Protein AF-A0A3M7NE79-F1 (afdb_monomer)

Structure (mmCIF, N/CA/C/O backbone):
data_AF-A0A3M7NE79-F1
#
_entry.id   AF-A0A3M7NE79-F1
#
loop_
_atom_site.group_PDB
_atom_site.id
_atom_site.type_symbol
_atom_site.label_atom_id
_atom_site.label_alt_id
_atom_site.label_comp_id
_atom_site.label_asym_id
_atom_site.label_entity_id
_atom_site.label_seq_id
_atom_site.pdbx_PDB_ins_code
_atom_site.Cartn_x
_atom_site.Cartn_y
_atom_site.Cartn_z
_atom_site.occupancy
_atom_site.B_iso_or_equiv
_atom_site.auth_seq_id
_atom_site.auth_comp_id
_atom_site.auth_asym_id
_atom_site.auth_atom_id
_atom_site.pdbx_PDB_model_num
ATOM 1 N N . MET A 1 1 ? 37.908 -34.644 -104.281 1.00 38.97 1 MET A N 1
ATOM 2 C CA . MET A 1 1 ? 38.787 -35.709 -103.746 1.00 38.97 1 MET A CA 1
ATOM 3 C C . MET A 1 1 ? 39.114 -35.382 -102.290 1.00 38.97 1 MET A C 1
ATOM 5 O O . MET A 1 1 ? 39.423 -34.230 -102.030 1.00 38.97 1 MET A O 1
ATOM 9 N N . ARG A 1 2 ? 39.054 -36.398 -101.408 1.00 39.62 2 ARG A N 1
ATOM 10 C CA . ARG A 1 2 ? 39.484 -36.467 -99.985 1.00 39.62 2 ARG A CA 1
ATOM 11 C C . ARG A 1 2 ? 38.675 -35.735 -98.885 1.00 39.62 2 ARG A C 1
ATOM 13 O O . ARG A 1 2 ? 38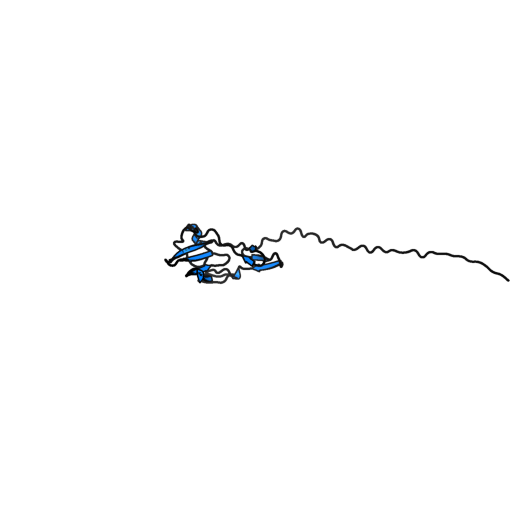.819 -34.541 -98.677 1.00 39.62 2 ARG A O 1
ATOM 20 N N . ALA A 1 3 ? 37.933 -36.534 -98.110 1.00 41.81 3 ALA A N 1
ATOM 21 C CA . ALA A 1 3 ? 37.825 -36.461 -96.635 1.00 41.81 3 ALA A CA 1
ATOM 22 C C . ALA A 1 3 ? 38.749 -37.565 -96.029 1.00 41.81 3 ALA A C 1
ATOM 24 O O . ALA A 1 3 ? 39.348 -38.270 -96.857 1.00 41.81 3 ALA A O 1
ATOM 25 N N . PRO A 1 4 ? 38.854 -37.862 -94.701 1.00 58.69 4 PRO A N 1
ATOM 26 C CA . PRO A 1 4 ? 38.368 -37.268 -93.420 1.00 58.69 4 PRO A CA 1
ATOM 27 C C . PRO A 1 4 ? 39.557 -37.231 -92.381 1.00 58.69 4 PRO A C 1
ATOM 29 O O . PRO A 1 4 ? 40.669 -37.006 -92.860 1.00 58.69 4 PRO A O 1
ATOM 32 N N . PRO A 1 5 ? 39.497 -37.563 -91.054 1.00 51.28 5 PRO A N 1
ATOM 33 C CA . PRO A 1 5 ? 38.470 -37.541 -89.982 1.00 51.28 5 PRO A CA 1
ATOM 34 C C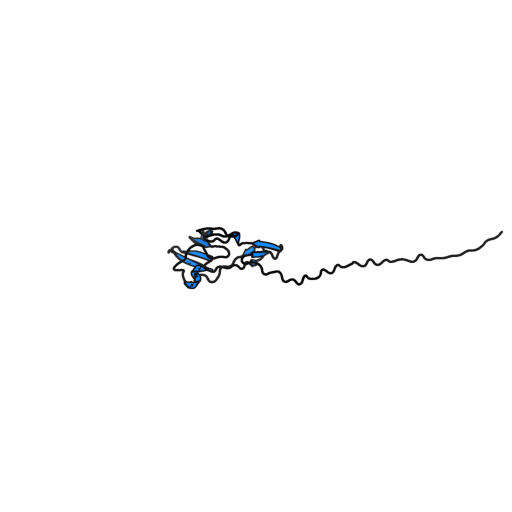 . PRO A 1 5 ? 38.948 -36.816 -88.680 1.00 51.28 5 PRO A C 1
ATOM 36 O O . PRO A 1 5 ? 40.099 -36.408 -88.575 1.00 51.28 5 PRO A O 1
ATOM 39 N N . GLY A 1 6 ? 38.104 -36.705 -87.641 1.00 47.09 6 GLY A N 1
ATOM 40 C CA . GLY A 1 6 ? 38.574 -36.291 -86.305 1.00 47.09 6 GLY A CA 1
ATOM 41 C C . GLY A 1 6 ? 37.476 -36.023 -85.276 1.00 47.09 6 GLY A C 1
ATOM 42 O O . GLY A 1 6 ? 37.101 -34.883 -85.041 1.00 47.09 6 GLY A O 1
ATOM 43 N N . VAL A 1 7 ? 36.963 -37.095 -84.678 1.00 56.88 7 VAL A N 1
ATOM 44 C CA . VAL A 1 7 ? 36.032 -37.121 -83.540 1.00 56.88 7 VAL A CA 1
ATOM 45 C C . VAL A 1 7 ? 36.733 -36.618 -82.275 1.00 56.88 7 VAL A C 1
ATOM 47 O O . VAL A 1 7 ? 37.836 -37.079 -82.013 1.00 56.88 7 VAL A O 1
ATOM 50 N N . LEU A 1 8 ? 36.081 -35.797 -81.441 1.00 55.06 8 LEU A N 1
ATOM 51 C CA . LEU A 1 8 ? 36.264 -35.859 -79.982 1.00 55.06 8 LEU A CA 1
ATOM 52 C C . LEU A 1 8 ? 35.066 -35.252 -79.237 1.00 55.06 8 LEU A C 1
ATOM 54 O O . LEU A 1 8 ? 34.865 -34.044 -79.163 1.00 55.06 8 LEU A O 1
ATOM 58 N N . SER A 1 9 ? 34.269 -36.171 -78.702 1.00 53.03 9 SER A N 1
ATOM 59 C CA . SER A 1 9 ? 33.271 -35.985 -77.656 1.00 53.03 9 SER A CA 1
ATOM 60 C C . SER A 1 9 ? 33.955 -35.611 -76.338 1.00 53.03 9 SER A C 1
ATOM 62 O O . SER A 1 9 ? 34.886 -36.300 -75.926 1.00 53.03 9 SER A O 1
ATOM 64 N N . ALA A 1 10 ? 33.448 -34.597 -75.636 1.00 57.00 10 ALA A N 1
ATOM 65 C CA . ALA A 1 10 ? 33.718 -34.394 -74.215 1.00 57.00 10 ALA A CA 1
ATOM 66 C C . ALA A 1 10 ? 32.428 -33.925 -73.512 1.00 57.00 10 ALA A C 1
ATOM 68 O O . ALA A 1 10 ? 31.880 -32.887 -73.888 1.00 57.00 10 ALA A O 1
ATOM 69 N N . PRO A 1 11 ? 31.914 -34.671 -72.517 1.00 49.94 11 PRO A N 1
ATOM 70 C CA . PRO A 1 11 ? 30.776 -34.240 -71.722 1.00 49.94 11 PRO A CA 1
ATOM 71 C C . PRO A 1 11 ? 31.257 -33.215 -70.689 1.00 49.94 11 PRO A C 1
ATOM 73 O O . PRO A 1 11 ? 32.145 -33.498 -69.885 1.00 49.94 11 PRO A O 1
ATOM 76 N N . ILE A 1 12 ? 30.682 -32.013 -70.708 1.00 58.91 12 ILE A N 1
ATOM 77 C CA . ILE A 1 12 ? 30.920 -31.018 -69.659 1.00 58.91 12 ILE A CA 1
ATOM 78 C C . ILE A 1 12 ? 30.177 -31.493 -68.407 1.00 58.91 12 ILE A C 1
ATOM 80 O O . ILE A 1 12 ? 28.950 -31.543 -68.355 1.00 58.91 12 ILE A O 1
ATOM 84 N N . LEU A 1 13 ? 30.981 -31.913 -67.437 1.00 53.19 13 LEU A N 1
ATOM 85 C CA . LEU A 1 13 ? 30.618 -32.417 -66.123 1.00 53.19 13 LEU A CA 1
ATOM 86 C C . LEU A 1 13 ? 29.777 -31.374 -65.357 1.00 53.19 13 LEU A C 1
ATOM 88 O O . LEU A 1 13 ? 30.232 -30.253 -65.128 1.00 53.19 13 LEU A O 1
ATOM 92 N N . LEU A 1 14 ? 28.559 -31.749 -64.951 1.00 55.50 14 LEU A N 1
ATOM 93 C CA . LEU A 1 14 ? 27.724 -30.992 -64.012 1.00 55.50 14 LEU A CA 1
ATOM 94 C C . LEU A 1 14 ? 28.461 -30.840 -62.665 1.00 55.50 14 LEU A C 1
ATOM 96 O O . LEU A 1 14 ? 28.601 -31.818 -61.932 1.00 55.50 14 LEU A O 1
ATOM 100 N N . LEU A 1 15 ? 28.881 -29.623 -62.302 1.00 54.56 15 LEU A N 1
ATOM 101 C CA . LEU A 1 15 ? 29.221 -29.291 -60.914 1.00 54.56 15 LEU A CA 1
ATOM 102 C C . LEU A 1 15 ? 27.953 -28.842 -60.178 1.00 54.56 15 LEU A C 1
ATOM 104 O O . LEU A 1 15 ? 27.526 -27.695 -60.286 1.00 54.56 15 LEU A O 1
ATOM 108 N N . LEU A 1 16 ? 27.359 -29.764 -59.422 1.00 56.34 16 LEU A N 1
ATOM 10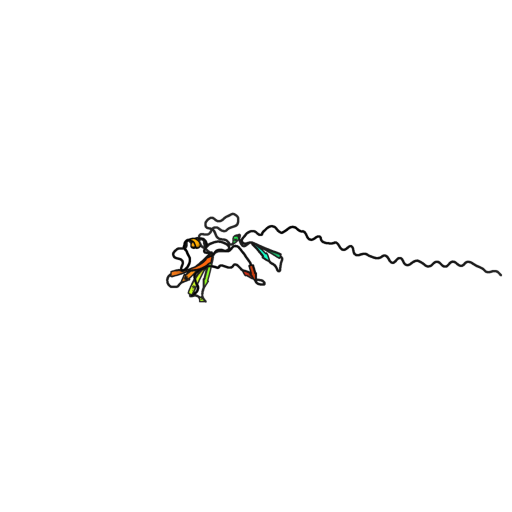9 C CA . LEU A 1 16 ? 26.299 -29.482 -58.458 1.00 56.34 16 LEU A CA 1
ATOM 110 C C . LEU A 1 16 ? 26.954 -29.081 -57.122 1.00 56.34 16 LEU A C 1
ATOM 112 O O . LEU A 1 16 ? 27.233 -29.922 -56.270 1.00 56.34 16 LEU A O 1
ATOM 116 N N . SER A 1 17 ? 27.269 -27.797 -56.955 1.00 55.38 17 SER A N 1
ATOM 117 C CA . SER A 1 17 ? 27.779 -27.248 -55.694 1.00 55.38 17 SER A CA 1
ATOM 118 C C . SER A 1 17 ? 26.654 -27.221 -54.657 1.00 55.38 17 SER A C 1
ATOM 120 O O . SER A 1 17 ? 25.747 -26.393 -54.718 1.00 55.38 17 SER A O 1
ATOM 122 N N . ALA A 1 18 ? 26.707 -28.144 -53.699 1.00 55.06 18 ALA A N 1
ATOM 123 C CA . ALA A 1 18 ? 25.839 -28.148 -52.531 1.00 55.06 18 ALA A CA 1
ATOM 124 C C . ALA A 1 18 ? 26.105 -26.894 -51.678 1.00 55.06 18 ALA A C 1
ATOM 126 O O . ALA A 1 18 ? 27.155 -26.778 -51.046 1.00 55.06 18 ALA A O 1
ATOM 127 N N . LEU A 1 19 ? 25.156 -25.952 -51.645 1.00 57.59 19 LEU A N 1
ATOM 128 C CA . LEU A 1 19 ? 25.118 -24.929 -50.602 1.00 57.59 19 LEU A CA 1
ATOM 129 C C . LEU A 1 19 ? 24.638 -25.600 -49.311 1.00 57.59 19 LEU A C 1
ATOM 131 O O . LEU A 1 19 ? 23.443 -25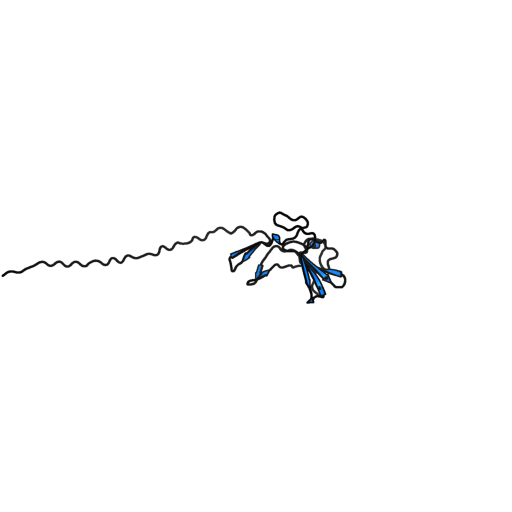.825 -49.132 1.00 57.59 19 LEU A O 1
ATOM 135 N N . LEU A 1 20 ? 25.568 -25.935 -48.415 1.00 58.81 20 LEU A N 1
ATOM 136 C CA . LEU A 1 20 ? 25.217 -26.241 -47.032 1.00 58.81 20 LEU A CA 1
ATOM 137 C C . LEU A 1 20 ? 24.850 -24.922 -46.328 1.00 58.81 20 LEU A C 1
ATOM 139 O O . LEU A 1 20 ? 25.687 -24.018 -46.290 1.00 58.81 20 LEU A O 1
ATOM 143 N N . PRO A 1 21 ? 23.643 -24.773 -45.755 1.00 56.31 21 PRO A N 1
ATOM 144 C CA . PRO A 1 21 ? 23.381 -23.678 -44.838 1.00 56.31 21 PRO A CA 1
ATOM 145 C C . PRO A 1 21 ? 24.200 -23.910 -43.565 1.00 56.31 21 PRO A C 1
ATOM 147 O O . PRO A 1 21 ? 23.973 -24.871 -42.829 1.00 56.31 21 PRO A O 1
ATOM 150 N N . SER A 1 22 ? 25.161 -23.024 -43.303 1.00 55.25 22 SER A N 1
ATOM 151 C CA . SER A 1 22 ? 25.824 -22.918 -42.004 1.00 55.25 22 SER A CA 1
ATOM 152 C C . SER A 1 22 ? 24.786 -22.505 -40.961 1.00 55.25 22 SER A C 1
ATOM 154 O O . SER A 1 22 ? 24.527 -21.321 -40.758 1.00 55.25 22 SER A O 1
ATOM 156 N N . GLY A 1 23 ? 24.150 -23.487 -40.325 1.00 55.00 23 GLY A N 1
ATOM 157 C CA . GLY A 1 23 ? 23.328 -23.258 -39.146 1.00 55.00 23 GLY A CA 1
ATOM 158 C C . GLY A 1 23 ? 24.223 -22.784 -38.008 1.00 55.00 23 GLY A C 1
ATOM 159 O O . GLY A 1 23 ? 24.989 -23.566 -37.450 1.00 55.00 23 GLY A O 1
ATOM 160 N N . THR A 1 24 ? 24.149 -21.501 -37.663 1.00 58.56 24 THR A N 1
ATOM 161 C CA . THR A 1 24 ? 24.711 -20.994 -36.412 1.00 58.56 24 THR A CA 1
ATOM 162 C C . THR A 1 24 ? 23.907 -21.597 -35.267 1.00 58.56 24 THR A C 1
ATOM 164 O O . THR A 1 24 ? 22.766 -21.204 -35.023 1.00 58.56 24 THR A O 1
ATOM 167 N N . VAL A 1 25 ? 24.482 -22.584 -34.585 1.00 56.56 25 VAL A N 1
ATOM 168 C CA . VAL A 1 25 ? 23.939 -23.111 -33.333 1.00 56.56 25 VAL A CA 1
ATOM 169 C C . VAL A 1 25 ? 24.123 -22.014 -32.286 1.00 56.56 25 VAL A C 1
ATOM 171 O O . VAL A 1 25 ? 25.243 -21.736 -31.865 1.00 56.56 25 VAL A O 1
ATOM 174 N N . ALA A 1 26 ? 23.041 -21.327 -31.919 1.00 60.47 26 ALA A N 1
ATOM 175 C CA . ALA A 1 26 ? 23.048 -20.461 -30.750 1.00 60.47 26 ALA A CA 1
ATOM 176 C C . ALA A 1 26 ? 23.197 -21.365 -29.519 1.00 60.47 26 ALA A C 1
ATOM 178 O O . ALA A 1 26 ? 22.293 -22.143 -29.209 1.00 60.47 26 ALA A O 1
ATOM 179 N N . SER A 1 27 ? 24.356 -21.318 -28.862 1.00 55.06 27 SER A N 1
ATOM 180 C CA . SER A 1 27 ? 24.541 -21.986 -27.575 1.00 55.06 27 SER A CA 1
ATOM 181 C C . SER A 1 27 ? 23.538 -21.413 -26.570 1.00 55.06 27 SER A C 1
ATOM 183 O O . SER A 1 27 ? 23.426 -20.189 -26.478 1.00 55.06 27 SER A O 1
ATOM 185 N N . PRO A 1 28 ? 22.810 -22.247 -25.809 1.00 56.56 28 PRO A N 1
ATOM 186 C CA . PRO A 1 28 ? 22.034 -21.752 -24.687 1.00 56.56 28 PRO A CA 1
ATOM 187 C C . PRO A 1 28 ? 23.015 -21.201 -23.651 1.00 56.56 28 PRO A C 1
ATOM 189 O O . PRO A 1 28 ? 23.769 -21.962 -23.037 1.00 56.56 28 PRO A O 1
ATOM 192 N N . ASP A 1 29 ? 23.023 -19.879 -23.473 1.00 53.41 29 ASP A N 1
ATOM 193 C CA . ASP A 1 29 ? 23.716 -19.238 -22.360 1.00 53.41 29 ASP A CA 1
ATOM 194 C C . ASP A 1 29 ? 23.157 -19.829 -21.062 1.00 53.41 29 ASP A C 1
ATOM 196 O O . ASP A 1 29 ? 22.059 -19.512 -20.605 1.00 53.41 29 ASP A O 1
ATOM 200 N N . THR A 1 30 ? 23.923 -20.750 -20.479 1.00 57.25 30 THR A N 1
ATOM 201 C CA . THR A 1 30 ? 23.624 -21.429 -19.213 1.00 57.25 30 THR A CA 1
ATOM 202 C C . THR A 1 30 ? 24.041 -20.522 -18.052 1.00 57.25 30 THR A C 1
ATOM 204 O O . THR A 1 30 ? 24.709 -20.933 -17.109 1.00 57.25 30 THR A O 1
ATOM 207 N N . SER A 1 31 ? 23.698 -19.239 -18.138 1.00 61.47 31 SER A N 1
ATOM 208 C CA . SER A 1 31 ? 23.824 -18.304 -17.029 1.00 61.47 31 SER A CA 1
ATOM 209 C C . SER A 1 31 ? 22.434 -18.102 -16.453 1.00 61.47 31 SER A C 1
ATOM 211 O O . SER A 1 31 ? 21.604 -17.424 -17.059 1.00 61.47 31 SER A O 1
ATOM 213 N N . THR A 1 32 ? 22.167 -18.700 -15.291 1.00 65.75 32 THR A N 1
ATOM 214 C CA . THR A 1 32 ? 20.984 -18.360 -14.498 1.00 65.75 32 THR A CA 1
ATOM 215 C C . THR A 1 32 ? 20.963 -16.840 -14.321 1.00 65.75 32 THR A C 1
ATOM 217 O O . THR A 1 32 ? 21.930 -16.296 -13.777 1.00 65.75 32 THR A O 1
ATOM 220 N N . PRO A 1 33 ? 19.919 -16.135 -14.794 1.00 69.12 33 PRO A N 1
ATOM 221 C CA . PRO A 1 33 ? 19.819 -14.698 -14.603 1.00 69.12 33 PRO A CA 1
ATOM 222 C C . PRO A 1 33 ? 19.918 -14.374 -13.114 1.00 69.12 33 PRO A C 1
ATOM 224 O O . PRO A 1 33 ? 19.350 -15.086 -12.282 1.00 69.12 33 PRO A O 1
ATOM 227 N N . ALA A 1 34 ? 20.656 -13.316 -12.774 1.00 77.50 34 ALA A N 1
ATOM 228 C CA . ALA A 1 34 ? 20.749 -12.871 -11.391 1.00 77.50 34 ALA A CA 1
ATOM 229 C C . ALA A 1 34 ? 19.335 -12.663 -10.809 1.00 77.50 34 ALA A C 1
ATOM 231 O O . ALA A 1 34 ? 18.452 -12.188 -11.534 1.00 77.50 34 ALA A O 1
ATOM 232 N N . PRO A 1 35 ? 19.106 -12.991 -9.523 1.00 83.56 35 PRO A N 1
ATOM 233 C CA . PRO A 1 35 ? 17.813 -12.768 -8.895 1.00 83.56 35 PRO A CA 1
ATOM 234 C C . PRO A 1 35 ? 17.382 -11.310 -9.047 1.00 83.56 35 PRO A C 1
ATOM 236 O O . PRO A 1 35 ? 18.181 -10.387 -8.859 1.00 83.56 35 PRO A O 1
ATOM 239 N N . LEU A 1 36 ? 16.111 -11.105 -9.389 1.00 88.50 36 LEU A N 1
ATOM 240 C CA . LEU A 1 36 ? 15.554 -9.764 -9.487 1.00 88.50 36 LEU A CA 1
ATOM 241 C C . LEU A 1 36 ? 15.569 -9.085 -8.121 1.00 88.50 36 LEU A C 1
ATOM 243 O O . LEU A 1 36 ? 15.415 -9.718 -7.075 1.00 88.50 36 LEU A O 1
ATOM 247 N N . LYS A 1 37 ? 15.744 -7.763 -8.138 1.00 93.12 37 LYS A N 1
ATOM 248 C CA . LYS A 1 37 ? 15.614 -6.966 -6.920 1.00 93.12 37 LYS A CA 1
ATOM 249 C C . LYS A 1 37 ? 14.149 -7.002 -6.456 1.00 93.12 37 LYS A C 1
ATOM 251 O O . LYS A 1 37 ? 13.260 -7.025 -7.313 1.00 93.12 37 LYS A O 1
ATOM 256 N N . PRO A 1 38 ? 13.875 -6.949 -5.140 1.00 94.88 38 PRO A N 1
ATOM 257 C CA . PRO A 1 38 ? 12.509 -6.838 -4.637 1.00 94.88 38 PRO A CA 1
ATOM 258 C C . PRO A 1 38 ? 11.769 -5.666 -5.291 1.00 94.88 38 PRO A C 1
ATOM 260 O O . PRO A 1 38 ? 12.384 -4.632 -5.570 1.00 94.88 38 PRO A O 1
ATOM 263 N N . CYS A 1 39 ? 10.462 -5.818 -5.520 1.00 95.81 39 CYS A N 1
ATOM 264 C CA . CYS A 1 39 ? 9.609 -4.808 -6.154 1.00 95.81 39 CYS A CA 1
ATOM 265 C C . CYS A 1 39 ? 9.987 -4.488 -7.619 1.00 95.81 39 CYS A C 1
ATOM 267 O O . CYS A 1 39 ? 9.751 -3.386 -8.122 1.00 95.81 39 CYS A O 1
ATOM 269 N N . THR A 1 40 ? 10.587 -5.455 -8.323 1.00 96.56 40 THR A N 1
ATOM 270 C CA . THR A 1 40 ? 10.897 -5.359 -9.757 1.00 96.56 40 THR A CA 1
ATOM 271 C C . THR A 1 40 ? 10.474 -6.627 -10.495 1.00 96.56 40 THR A C 1
ATOM 273 O O . THR A 1 40 ? 10.433 -7.704 -9.903 1.00 96.56 40 THR A O 1
ATOM 276 N N . ILE A 1 41 ? 10.129 -6.512 -11.780 1.00 96.69 41 ILE A N 1
ATOM 277 C CA . ILE A 1 41 ? 9.693 -7.649 -12.604 1.00 96.69 41 ILE A CA 1
ATOM 278 C C . ILE A 1 41 ? 9.949 -7.402 -14.095 1.00 96.69 41 ILE A C 1
ATOM 280 O O . ILE A 1 41 ? 9.940 -6.262 -14.554 1.00 96.69 41 ILE A O 1
ATOM 284 N N . HIS A 1 42 ? 10.131 -8.472 -14.870 1.00 95.44 42 HIS A N 1
ATOM 285 C CA . HIS A 1 42 ? 10.069 -8.414 -16.331 1.00 95.44 42 HIS A CA 1
ATOM 286 C C . HIS A 1 42 ? 8.686 -8.829 -16.833 1.00 95.44 42 HIS A C 1
ATOM 288 O O . HIS A 1 42 ? 8.139 -9.842 -16.400 1.00 95.44 42 HIS A O 1
ATOM 294 N N . SER A 1 43 ? 8.130 -8.076 -17.782 1.00 94.19 43 SER A N 1
ATOM 295 C CA . SER A 1 43 ? 6.900 -8.471 -18.470 1.00 94.19 43 SER A CA 1
ATOM 296 C C . SER A 1 43 ? 7.118 -9.773 -19.250 1.00 94.19 43 SER A C 1
ATOM 298 O O . SER A 1 43 ? 7.968 -9.794 -20.141 1.00 94.19 43 SER A O 1
ATOM 300 N N . PRO A 1 44 ? 6.317 -10.830 -19.016 1.00 92.06 44 PRO A N 1
ATOM 301 C CA . PRO A 1 44 ? 6.431 -12.073 -19.778 1.00 92.06 44 PRO A CA 1
ATOM 302 C C . PRO A 1 44 ? 6.122 -11.902 -21.271 1.00 92.06 44 PRO A C 1
ATOM 304 O O . PRO A 1 44 ? 6.623 -12.657 -22.094 1.00 92.06 44 PRO A O 1
ATOM 307 N N . SER A 1 45 ? 5.290 -10.916 -21.631 1.00 91.75 45 SER A N 1
ATOM 308 C CA . SER A 1 45 ? 4.858 -10.696 -23.016 1.00 91.75 45 SER A CA 1
ATOM 309 C C . SER A 1 45 ? 5.788 -9.795 -23.825 1.00 91.75 45 SER A C 1
ATOM 311 O O . SER A 1 45 ? 5.854 -9.945 -25.040 1.00 91.75 45 SER A O 1
ATOM 313 N N . THR A 1 46 ? 6.461 -8.831 -23.187 1.00 93.62 46 THR A N 1
ATOM 314 C CA . THR A 1 46 ? 7.294 -7.836 -23.894 1.00 93.62 46 THR A CA 1
ATOM 315 C C . THR A 1 46 ? 8.765 -7.869 -23.492 1.00 93.62 46 THR A C 1
ATOM 317 O O . THR A 1 46 ? 9.573 -7.186 -24.112 1.00 93.62 46 THR A O 1
ATOM 320 N N . GLY A 1 47 ? 9.127 -8.593 -22.428 1.00 92.69 47 GLY A N 1
ATOM 321 C CA . GLY A 1 47 ? 10.468 -8.580 -21.837 1.00 92.69 47 GLY A CA 1
ATOM 322 C C . GLY A 1 47 ? 10.829 -7.285 -21.098 1.00 92.69 47 GLY A C 1
ATOM 323 O O . GLY A 1 47 ? 11.899 -7.204 -20.492 1.00 92.69 47 GLY A O 1
ATOM 324 N N . SER A 1 48 ? 9.952 -6.272 -21.114 1.00 94.44 48 SER A N 1
ATOM 325 C CA . SER A 1 48 ? 10.204 -4.963 -20.504 1.00 94.44 48 SER A CA 1
ATOM 326 C C . SER A 1 48 ? 10.450 -5.088 -19.003 1.00 94.44 48 SER A C 1
ATOM 328 O O . SER A 1 48 ? 9.676 -5.741 -18.304 1.00 94.44 48 SER A O 1
ATOM 330 N N . PHE A 1 49 ? 11.499 -4.431 -18.514 1.00 95.38 49 PHE A N 1
ATOM 331 C CA . PHE A 1 49 ? 11.795 -4.332 -17.089 1.00 95.38 49 PHE A CA 1
ATOM 332 C C . PHE A 1 49 ? 10.939 -3.247 -16.434 1.00 95.38 49 PHE A C 1
ATOM 334 O O . PHE A 1 49 ? 10.825 -2.139 -16.961 1.00 95.38 49 PHE A O 1
ATOM 341 N N . ILE A 1 50 ? 10.348 -3.567 -15.287 1.00 96.25 50 ILE A N 1
ATOM 342 C CA . ILE A 1 50 ? 9.489 -2.672 -14.516 1.00 96.25 50 ILE A CA 1
ATOM 343 C C . ILE A 1 50 ? 10.023 -2.599 -13.091 1.00 96.25 50 ILE A C 1
ATOM 345 O O . ILE A 1 50 ? 10.224 -3.622 -12.436 1.00 96.25 50 ILE A O 1
ATOM 349 N N . ASP A 1 51 ? 10.226 -1.372 -12.619 1.00 95.94 51 ASP A N 1
ATOM 350 C CA . ASP A 1 51 ? 10.730 -1.061 -11.286 1.00 95.94 51 ASP A CA 1
ATOM 351 C C . ASP A 1 51 ? 9.713 -0.192 -10.546 1.00 95.94 51 ASP A C 1
ATOM 353 O O . ASP A 1 51 ? 9.492 0.958 -10.926 1.00 95.94 51 ASP A O 1
ATOM 357 N N . LEU A 1 52 ? 9.081 -0.747 -9.508 1.00 96.56 52 LEU A N 1
ATOM 358 C CA . LEU A 1 52 ? 8.103 -0.019 -8.697 1.00 96.56 52 LEU A CA 1
ATOM 359 C C . LEU A 1 52 ? 8.716 0.588 -7.425 1.00 96.56 52 LEU A C 1
ATOM 361 O O . LEU A 1 52 ? 8.017 1.288 -6.698 1.00 96.56 52 LEU A O 1
ATOM 365 N N . ARG A 1 53 ? 10.017 0.396 -7.158 1.00 95.31 53 ARG A N 1
ATOM 366 C CA . ARG A 1 53 ? 10.686 0.948 -5.962 1.00 95.31 53 ARG A CA 1
ATOM 367 C C . ARG A 1 53 ? 10.553 2.475 -5.819 1.00 95.31 53 ARG A C 1
ATOM 369 O O . ARG A 1 53 ? 10.405 2.921 -4.685 1.00 95.31 53 ARG A O 1
ATOM 376 N N . PRO A 1 54 ? 10.532 3.283 -6.901 1.00 95.81 54 PRO A N 1
ATOM 377 C CA . PRO A 1 54 ? 10.255 4.722 -6.808 1.00 95.81 54 PRO A CA 1
ATOM 378 C C . PRO A 1 54 ? 8.875 5.097 -6.274 1.00 95.81 54 PRO A C 1
ATOM 380 O O . PRO A 1 54 ? 8.696 6.219 -5.797 1.00 95.81 54 PRO A O 1
ATOM 383 N N . LEU A 1 55 ? 7.916 4.173 -6.333 1.00 96.56 55 LEU A N 1
ATOM 384 C CA . LEU A 1 55 ? 6.578 4.364 -5.780 1.00 96.56 55 LEU A CA 1
ATOM 385 C C . LEU A 1 55 ? 6.503 4.015 -4.294 1.00 96.56 55 LEU A C 1
ATOM 387 O O . LEU A 1 55 ? 5.502 4.321 -3.664 1.00 96.56 55 LEU A O 1
ATOM 391 N N . GLN A 1 56 ? 7.519 3.376 -3.714 1.00 97.19 56 GLN A N 1
ATOM 392 C CA . GLN A 1 56 ? 7.517 3.118 -2.282 1.00 97.19 56 GLN A CA 1
ATOM 393 C C . GLN A 1 56 ? 7.764 4.427 -1.528 1.00 97.19 56 GLN A C 1
ATOM 395 O O . GLN A 1 56 ? 8.812 5.065 -1.684 1.00 97.19 56 GLN A O 1
ATOM 400 N N . LEU A 1 57 ? 6.797 4.805 -0.696 1.00 98.00 57 LEU A N 1
ATOM 401 C CA . LEU A 1 57 ? 6.901 5.948 0.202 1.00 98.00 57 LEU A CA 1
ATOM 402 C C . LEU A 1 57 ? 7.589 5.531 1.498 1.00 98.00 57 LEU A C 1
ATOM 404 O O . LEU A 1 57 ? 7.305 4.467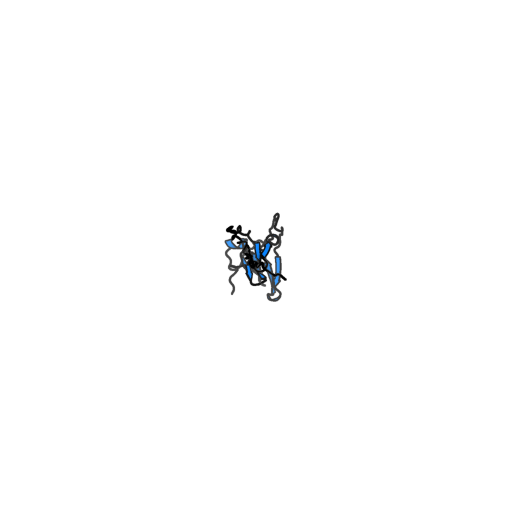 2.046 1.00 98.00 57 LEU A O 1
ATOM 408 N N . THR A 1 58 ? 8.493 6.363 1.997 1.00 96.94 58 THR A N 1
ATOM 409 C CA . THR A 1 58 ? 9.113 6.187 3.317 1.00 96.94 58 THR A CA 1
ATOM 410 C C . THR A 1 58 ? 9.193 7.536 4.022 1.00 96.94 58 THR A C 1
ATOM 412 O O . THR A 1 58 ? 9.146 8.575 3.372 1.00 96.94 58 THR A O 1
ATOM 415 N N . LEU A 1 59 ? 9.340 7.556 5.347 1.00 96.38 59 LEU A N 1
ATOM 416 C CA . LEU A 1 59 ? 9.399 8.822 6.091 1.00 96.38 59 LEU A CA 1
ATOM 417 C C . LEU A 1 59 ? 10.624 9.675 5.723 1.00 96.38 59 LEU A C 1
ATOM 419 O O . LEU A 1 59 ? 10.548 10.900 5.683 1.00 96.38 59 LEU A O 1
ATOM 423 N N . THR A 1 60 ? 11.758 9.032 5.447 1.00 95.06 60 THR A N 1
ATOM 424 C CA . THR A 1 60 ? 13.042 9.704 5.188 1.00 95.06 60 THR A CA 1
ATOM 425 C C . THR A 1 60 ? 13.418 9.757 3.709 1.00 95.06 60 THR A C 1
ATOM 427 O O . THR A 1 60 ? 14.291 10.537 3.328 1.00 95.06 60 THR A O 1
ATOM 430 N N . GLY A 1 61 ? 12.774 8.946 2.867 1.00 92.38 61 GLY A N 1
ATOM 431 C CA . GLY A 1 61 ? 13.177 8.735 1.482 1.00 92.38 61 GLY A CA 1
ATOM 432 C C . GLY A 1 61 ? 14.507 7.988 1.351 1.00 92.38 61 GLY A C 1
ATOM 433 O O . GLY A 1 61 ? 15.179 7.626 2.319 1.00 92.38 61 GLY A O 1
ATOM 434 N N . SER A 1 62 ? 14.909 7.746 0.108 1.00 92.44 62 SER A N 1
ATOM 435 C CA . SER A 1 62 ? 16.252 7.268 -0.229 1.00 92.44 62 SER A CA 1
ATOM 436 C C . SER A 1 62 ? 16.630 7.745 -1.630 1.00 92.44 62 SER A C 1
ATOM 438 O O . SER A 1 62 ? 15.886 8.490 -2.262 1.00 92.44 62 SER A O 1
ATOM 440 N N . LYS A 1 63 ? 17.771 7.296 -2.171 1.00 90.88 63 LYS A N 1
ATOM 441 C CA . LYS A 1 63 ? 18.142 7.605 -3.566 1.00 90.88 63 LYS A CA 1
ATOM 442 C C . LYS A 1 63 ? 17.073 7.180 -4.577 1.00 90.88 63 LYS A C 1
ATOM 444 O O . LYS A 1 63 ? 17.029 7.731 -5.669 1.00 90.88 63 LYS A O 1
ATOM 449 N N . THR A 1 64 ? 16.271 6.173 -4.237 1.00 87.56 64 THR A N 1
ATOM 450 C CA . THR A 1 64 ? 15.276 5.587 -5.138 1.00 87.56 64 THR A CA 1
ATOM 451 C C . THR A 1 64 ? 13.860 5.627 -4.590 1.00 87.56 64 THR A C 1
ATOM 453 O O . THR A 1 64 ? 12.986 5.175 -5.304 1.00 87.56 64 THR A O 1
ATOM 456 N N . GLN A 1 65 ? 13.623 6.089 -3.361 1.00 93.12 65 GLN A N 1
ATOM 457 C CA . GLN A 1 65 ? 12.299 6.117 -2.726 1.00 93.12 65 GLN A CA 1
ATOM 458 C C . GLN A 1 65 ? 11.914 7.545 -2.371 1.00 93.12 65 GLN A C 1
ATOM 460 O O . GLN A 1 65 ? 12.764 8.346 -1.974 1.00 93.12 65 GLN A O 1
ATOM 465 N N . THR A 1 66 ? 10.623 7.833 -2.464 1.00 92.06 66 THR A N 1
ATOM 466 C CA . THR A 1 66 ? 10.090 9.165 -2.186 1.00 92.06 66 THR A CA 1
ATOM 467 C C . THR A 1 66 ? 9.862 9.334 -0.686 1.00 92.06 66 THR A C 1
ATOM 469 O O . THR A 1 66 ? 9.223 8.494 -0.054 1.00 92.06 66 THR A O 1
ATOM 472 N N . ALA A 1 67 ? 10.370 10.432 -0.122 1.00 95.44 67 ALA A N 1
ATOM 473 C CA . ALA A 1 67 ? 10.054 10.816 1.246 1.00 95.44 67 ALA A CA 1
ATOM 474 C C . ALA A 1 67 ? 8.610 11.337 1.324 1.00 95.44 67 ALA A C 1
ATOM 476 O O . ALA A 1 67 ? 8.237 12.227 0.557 1.00 95.44 67 ALA A O 1
ATOM 477 N N . SER A 1 68 ? 7.804 10.805 2.238 1.00 97.00 68 SER A N 1
ATOM 478 C CA . SER A 1 68 ? 6.449 11.284 2.511 1.00 97.00 68 SER A CA 1
ATOM 479 C C . SER A 1 68 ? 6.041 10.954 3.941 1.00 97.00 68 SER A C 1
ATOM 481 O O . SER A 1 68 ? 6.383 9.899 4.468 1.00 97.00 68 SER A O 1
ATOM 483 N N . ASN A 1 69 ? 5.262 11.845 4.545 1.00 96.75 69 ASN A N 1
ATOM 484 C CA . ASN A 1 69 ? 4.588 11.622 5.822 1.00 96.75 69 ASN A CA 1
ATOM 485 C C . ASN A 1 69 ? 3.141 11.124 5.660 1.00 96.75 69 ASN A C 1
ATOM 487 O O . ASN A 1 69 ? 2.457 10.935 6.660 1.00 96.75 69 ASN A O 1
ATOM 491 N N . VAL A 1 70 ? 2.664 10.959 4.422 1.00 97.38 70 VAL A N 1
ATOM 492 C CA . VAL A 1 70 ? 1.317 10.461 4.110 1.00 97.38 70 VAL A CA 1
ATOM 493 C C . VAL A 1 70 ? 1.403 9.415 3.000 1.00 97.38 70 VAL A C 1
ATOM 495 O O . VAL A 1 70 ? 2.078 9.636 1.988 1.00 97.38 70 VAL A O 1
ATOM 498 N N . SER A 1 71 ? 0.724 8.287 3.181 1.00 98.38 71 SER A N 1
ATOM 499 C CA . SER A 1 71 ? 0.623 7.218 2.184 1.00 98.38 71 SER A CA 1
ATOM 500 C C . SER A 1 71 ? -0.336 7.587 1.045 1.00 98.38 71 SER A C 1
ATOM 502 O O . SER A 1 71 ? -1.061 8.585 1.095 1.00 98.38 71 SER A O 1
ATOM 504 N N . TYR A 1 72 ? -0.378 6.781 -0.019 1.00 98.38 72 TYR A N 1
ATOM 505 C CA . TYR A 1 72 ? -1.323 7.015 -1.110 1.00 98.38 72 TYR A CA 1
ATOM 506 C C . TYR A 1 72 ? -2.758 6.845 -0.632 1.00 98.38 72 TYR A C 1
ATOM 508 O O . TYR A 1 72 ? -3.079 5.889 0.073 1.00 98.38 72 TYR A O 1
ATOM 516 N N . ARG A 1 73 ? -3.640 7.740 -1.088 1.00 97.56 73 ARG A N 1
ATOM 517 C CA . ARG A 1 73 ? -5.059 7.716 -0.734 1.00 97.56 73 ARG A CA 1
ATOM 518 C C . ARG A 1 73 ? -5.935 7.490 -1.955 1.00 97.56 73 ARG A C 1
ATOM 520 O O . ARG A 1 73 ? -5.831 8.214 -2.943 1.00 97.56 73 ARG A O 1
ATOM 527 N N . SER A 1 74 ? -6.826 6.512 -1.862 1.00 96.88 74 SER A N 1
ATOM 528 C CA . SER A 1 74 ? -7.825 6.192 -2.878 1.00 96.88 74 SER A CA 1
ATOM 529 C C . SER A 1 74 ? -9.230 6.405 -2.322 1.00 96.88 74 SER A C 1
ATOM 531 O O . SER A 1 74 ? -9.511 6.076 -1.169 1.00 96.88 74 SER A O 1
ATOM 533 N N . ARG A 1 75 ? -10.124 6.971 -3.137 1.00 96.12 75 ARG A N 1
ATOM 534 C CA . ARG A 1 75 ? -11.524 7.191 -2.751 1.00 96.12 75 ARG A CA 1
ATOM 535 C C . ARG A 1 75 ? -12.335 5.922 -2.992 1.00 96.12 75 ARG A C 1
ATOM 537 O O . ARG A 1 75 ? -12.391 5.448 -4.123 1.00 96.12 75 ARG A O 1
ATOM 544 N N . GLY A 1 76 ? -12.991 5.409 -1.956 1.00 93.62 76 GLY A N 1
ATOM 545 C CA . GLY A 1 76 ? -13.907 4.273 -2.045 1.00 93.62 76 GLY A CA 1
ATOM 546 C C . GLY A 1 76 ? -15.356 4.725 -2.141 1.00 93.62 76 GLY A C 1
ATOM 547 O O . GLY A 1 76 ? -16.119 4.518 -1.207 1.00 93.62 76 GLY A O 1
ATOM 548 N N . TYR A 1 77 ? -15.737 5.355 -3.257 1.00 91.06 77 TYR A N 1
ATOM 549 C CA . TYR A 1 77 ? -17.092 5.897 -3.442 1.00 91.06 77 TYR A CA 1
ATOM 550 C C . TYR A 1 77 ? -18.200 4.875 -3.154 1.00 91.06 77 TYR A C 1
ATOM 552 O O . TYR A 1 77 ? -19.165 5.213 -2.478 1.00 91.06 77 TYR A O 1
ATOM 560 N N . ASP A 1 78 ? -18.019 3.631 -3.599 1.00 93.75 78 ASP A N 1
ATOM 561 C CA . ASP A 1 78 ? -18.999 2.553 -3.410 1.00 93.75 78 ASP A CA 1
ATOM 562 C C . ASP A 1 78 ? -18.977 1.941 -1.999 1.00 93.75 78 ASP A C 1
ATOM 564 O O . ASP A 1 78 ? -19.895 1.218 -1.624 1.00 93.75 78 ASP A O 1
ATOM 568 N N . TYR A 1 79 ? -17.931 2.222 -1.217 1.00 90.38 79 TYR A N 1
ATOM 569 C CA . TYR A 1 79 ? -17.733 1.681 0.128 1.00 90.38 79 TYR A CA 1
ATOM 570 C C . TYR A 1 79 ? -18.096 2.681 1.234 1.00 90.38 79 TYR A C 1
ATOM 572 O O . TYR A 1 79 ? -18.228 2.287 2.383 1.00 90.38 79 TYR A O 1
ATOM 580 N N . GLY A 1 80 ? -18.232 3.973 0.916 1.00 91.50 80 GLY A N 1
ATOM 581 C CA . GLY A 1 80 ? -18.485 5.023 1.911 1.00 91.50 80 GLY A CA 1
ATOM 582 C C . GLY A 1 80 ? -17.246 5.454 2.708 1.00 91.50 80 GLY A C 1
ATOM 583 O O . GLY A 1 80 ? -17.313 6.410 3.476 1.00 91.50 80 GLY A O 1
ATOM 584 N N . TYR A 1 81 ? -16.090 4.823 2.482 1.00 94.25 81 TYR A N 1
ATOM 585 C CA . TYR A 1 81 ? -14.824 5.142 3.142 1.00 94.25 81 TYR A CA 1
ATOM 586 C C . TYR A 1 81 ? -13.648 5.227 2.163 1.00 94.25 81 TYR A C 1
ATOM 588 O O . TYR A 1 81 ? -13.718 4.824 1.002 1.00 94.25 81 TYR A O 1
ATOM 596 N N . ASN A 1 82 ? -12.546 5.820 2.625 1.00 96.81 82 ASN A N 1
ATOM 597 C CA . ASN A 1 82 ? -11.322 5.963 1.842 1.00 96.81 82 ASN A CA 1
ATOM 598 C C . ASN A 1 82 ? -10.310 4.884 2.219 1.00 96.81 82 ASN A C 1
ATOM 600 O O . ASN A 1 82 ? -10.262 4.428 3.359 1.00 96.81 82 ASN A O 1
ATOM 604 N N . PHE A 1 83 ? -9.461 4.549 1.259 1.00 98.06 83 PHE A N 1
ATOM 605 C CA . PHE A 1 83 ? -8.398 3.573 1.415 1.00 98.06 83 PHE A CA 1
ATOM 606 C C . PHE A 1 83 ? -7.050 4.268 1.440 1.00 98.06 83 PHE A C 1
ATOM 608 O O . PHE A 1 83 ? -6.802 5.179 0.643 1.00 98.06 83 PHE A O 1
ATOM 615 N N . THR A 1 84 ? -6.173 3.784 2.303 1.00 98.62 84 THR A N 1
ATOM 616 C CA . THR A 1 84 ? -4.788 4.227 2.391 1.00 98.62 84 THR A CA 1
ATOM 617 C C . THR A 1 84 ? -3.884 3.046 2.084 1.00 98.62 84 THR A C 1
ATOM 619 O O . THR A 1 84 ? -4.121 1.947 2.584 1.00 98.62 84 THR A O 1
ATOM 622 N N . LEU A 1 85 ? -2.870 3.243 1.241 1.00 98.44 85 LEU A N 1
ATOM 623 C CA . LEU A 1 85 ? -1.909 2.197 0.907 1.00 98.44 85 LEU A CA 1
ATOM 624 C C . LEU A 1 85 ? -0.528 2.737 0.538 1.00 98.44 85 LEU A C 1
ATOM 626 O O . LEU A 1 85 ? -0.372 3.889 0.134 1.00 98.44 85 LEU A O 1
ATOM 630 N N . ASN A 1 86 ? 0.463 1.861 0.591 1.00 98.25 86 ASN A N 1
ATOM 631 C CA . ASN A 1 86 ? 1.783 2.076 0.014 1.00 98.25 86 ASN A CA 1
ATOM 632 C C . ASN A 1 86 ? 2.082 0.996 -1.038 1.00 98.25 86 ASN A C 1
ATOM 634 O O . ASN A 1 86 ? 1.320 0.042 -1.188 1.00 98.25 86 ASN A O 1
ATOM 638 N N . PHE A 1 87 ? 3.168 1.146 -1.795 1.00 97.69 87 PHE A N 1
ATOM 639 C CA . PHE A 1 87 ? 3.669 0.122 -2.714 1.00 97.69 87 PHE A CA 1
ATOM 640 C C . PHE A 1 87 ? 4.929 -0.516 -2.147 1.00 97.69 87 PHE A C 1
ATOM 642 O O . PHE A 1 87 ? 5.858 0.193 -1.772 1.00 97.69 87 PHE A O 1
ATOM 649 N N . CYS A 1 88 ? 4.987 -1.852 -2.145 1.00 96.62 88 CYS A N 1
ATOM 650 C CA . CYS A 1 88 ? 6.188 -2.610 -1.781 1.00 96.62 88 CYS A CA 1
ATOM 651 C C . CYS A 1 88 ? 6.812 -2.200 -0.438 1.00 96.62 88 CYS A C 1
ATOM 653 O O . CYS A 1 88 ? 8.034 -2.148 -0.318 1.00 96.62 88 CYS A O 1
ATOM 655 N N . GLY A 1 89 ? 5.978 -1.856 0.534 1.00 96.69 89 GLY A N 1
ATOM 656 C CA . GLY A 1 89 ? 6.381 -1.350 1.838 1.00 96.69 89 GLY A CA 1
ATOM 657 C C . GLY A 1 89 ? 5.163 -1.174 2.740 1.00 96.69 89 GLY A C 1
ATOM 658 O O . GLY A 1 89 ? 4.037 -1.178 2.223 1.00 96.69 89 GLY A O 1
ATOM 659 N N . PRO A 1 90 ? 5.345 -0.974 4.052 1.00 98.19 90 PRO A N 1
ATOM 660 C CA . PRO A 1 90 ? 4.237 -0.633 4.926 1.00 98.19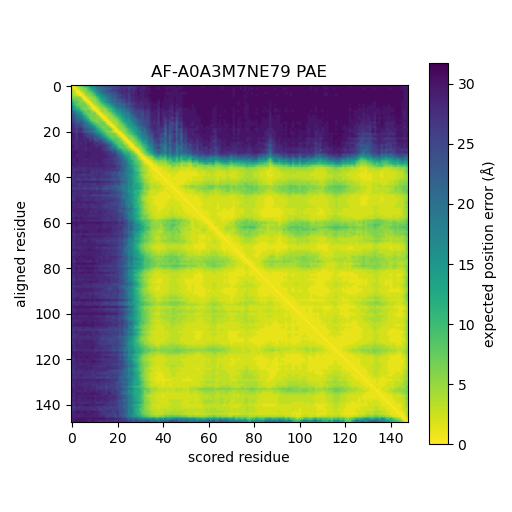 90 PRO A CA 1
ATOM 661 C C . PRO A 1 90 ? 3.755 0.790 4.646 1.00 98.19 90 PRO A C 1
ATOM 663 O O . PRO A 1 90 ? 4.465 1.593 4.036 1.00 98.19 90 PRO A O 1
ATOM 666 N N . VAL A 1 91 ? 2.551 1.122 5.096 1.00 98.56 91 VAL A N 1
ATOM 667 C CA . VAL A 1 91 ? 2.098 2.515 5.146 1.00 98.56 91 VAL A CA 1
ATOM 668 C C . VAL A 1 91 ? 3.027 3.346 6.041 1.00 98.56 91 VAL A C 1
ATOM 670 O O . VAL A 1 91 ? 3.661 2.816 6.951 1.00 98.56 91 VAL A O 1
ATOM 673 N N . VAL A 1 92 ? 3.167 4.641 5.751 1.00 98.31 92 VAL A N 1
ATOM 674 C CA . VAL A 1 92 ? 4.043 5.533 6.537 1.00 98.31 92 VAL A CA 1
ATOM 675 C C . VAL A 1 92 ? 3.396 6.005 7.841 1.00 98.31 92 VAL A C 1
ATOM 677 O O . VAL A 1 92 ? 4.085 6.532 8.711 1.00 98.31 92 VAL A O 1
ATOM 680 N N . GLU A 1 93 ? 2.083 5.831 7.967 1.00 97.56 93 GLU A N 1
ATOM 681 C CA . GLU A 1 93 ? 1.309 6.095 9.169 1.00 97.56 93 GLU A CA 1
ATOM 682 C C . GLU A 1 93 ? 1.592 5.048 10.254 1.00 97.56 93 GLU A C 1
ATOM 684 O O . GLU A 1 93 ? 1.678 3.849 9.984 1.00 97.56 93 GLU A O 1
ATOM 689 N N . GLU A 1 94 ? 1.678 5.497 11.504 1.00 96.69 94 GLU A N 1
ATOM 690 C CA . GLU A 1 94 ? 1.672 4.596 12.653 1.00 96.69 94 GLU A CA 1
ATOM 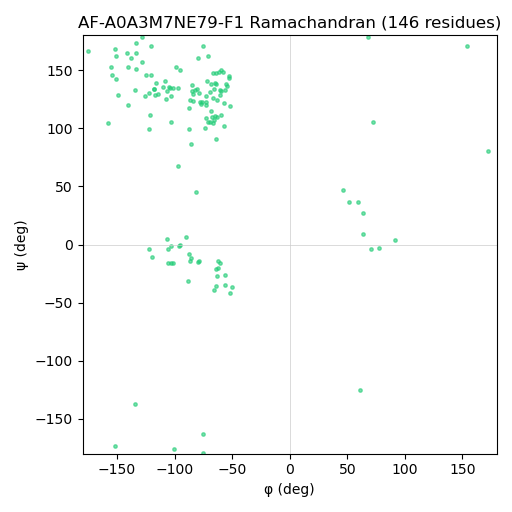691 C C . GLU A 1 94 ? 0.239 4.118 12.902 1.00 96.69 94 GLU A C 1
ATOM 693 O O . GLU A 1 94 ? -0.679 4.926 13.054 1.00 96.69 94 GLU A O 1
ATOM 698 N N . LEU A 1 95 ? 0.044 2.799 12.889 1.00 97.69 95 LEU A N 1
ATOM 699 C CA . LEU A 1 95 ? -1.259 2.179 13.095 1.00 97.69 95 LEU A CA 1
ATOM 700 C C . LEU A 1 95 ? -1.354 1.577 14.492 1.00 97.69 95 LEU A C 1
ATOM 702 O O . LEU A 1 95 ? -0.461 0.851 14.935 1.00 97.69 95 LEU A O 1
ATOM 706 N N . GLU A 1 96 ? -2.490 1.821 15.131 1.00 96.50 96 GLU A N 1
ATOM 707 C CA . GLU A 1 96 ? -2.860 1.275 16.430 1.00 96.50 96 GLU A CA 1
ATOM 708 C C . GLU A 1 96 ? -4.250 0.632 16.350 1.00 96.50 96 GLU A C 1
ATOM 710 O O . GLU A 1 96 ? -5.034 0.935 15.448 1.00 96.50 96 GLU A O 1
ATOM 715 N N . ASP A 1 97 ? -4.521 -0.291 17.275 1.00 96.19 97 ASP A N 1
ATOM 716 C CA . ASP A 1 97 ? -5.805 -0.976 17.463 1.00 96.19 97 ASP A CA 1
ATOM 717 C C . ASP A 1 97 ? -6.441 -1.504 16.163 1.00 96.19 97 ASP A C 1
ATOM 719 O O . ASP A 1 97 ? -7.624 -1.316 15.887 1.00 96.19 97 ASP A O 1
ATOM 723 N N . VAL A 1 98 ? -5.630 -2.182 15.341 1.00 97.94 98 VAL A N 1
ATOM 724 C CA . VAL A 1 98 ? -6.087 -2.762 14.069 1.00 97.94 98 VAL A CA 1
ATOM 725 C C . VAL A 1 98 ? -6.872 -4.048 14.314 1.00 97.94 98 VAL A C 1
ATOM 727 O O . VAL A 1 98 ? -6.334 -5.036 14.828 1.00 97.94 98 VAL A O 1
ATOM 730 N N . GLU A 1 99 ? -8.122 -4.058 13.861 1.00 97.69 99 GLU A N 1
ATOM 731 C CA . GLU A 1 99 ? -9.079 -5.131 14.110 1.00 97.69 99 GLU A CA 1
ATOM 732 C C . GLU A 1 99 ? -8.592 -6.476 13.553 1.00 97.69 99 GLU A C 1
ATOM 734 O O . GLU A 1 99 ? -8.199 -6.595 12.388 1.00 97.69 99 GLU A O 1
ATOM 739 N N . GLY A 1 100 ? -8.596 -7.514 14.392 1.00 96.31 100 GLY A N 1
ATOM 740 C CA . GLY A 1 100 ? -8.231 -8.881 14.005 1.00 96.31 100 GLY A CA 1
ATOM 741 C C . GLY A 1 100 ? -6.779 -9.094 13.540 1.00 96.31 100 GLY A C 1
ATOM 742 O O . GLY A 1 100 ? -6.442 -10.185 13.067 1.00 96.31 100 GLY A O 1
ATOM 743 N N . VAL A 1 101 ? -5.889 -8.105 13.687 1.00 97.75 101 VAL A N 1
ATOM 744 C CA . VAL A 1 101 ? -4.460 -8.227 13.359 1.00 97.75 101 VAL A CA 1
ATOM 745 C C . VAL A 1 101 ? -3.627 -8.118 14.632 1.00 97.75 101 VAL A C 1
ATOM 747 O O . VAL A 1 101 ? -3.757 -7.181 15.408 1.00 97.75 101 VAL A O 1
ATOM 750 N N . ALA A 1 102 ? -2.718 -9.071 14.847 1.00 97.12 102 ALA A N 1
ATOM 751 C CA . ALA A 1 102 ? -1.817 -9.044 15.996 1.00 97.12 102 ALA A CA 1
ATOM 752 C C . ALA A 1 102 ? -0.874 -7.830 15.938 1.00 97.12 102 ALA A C 1
ATOM 754 O O . ALA A 1 102 ? -0.289 -7.569 14.886 1.00 97.12 102 ALA A O 1
ATOM 755 N N . ARG A 1 103 ? -0.647 -7.167 17.082 1.00 97.75 103 ARG A N 1
ATOM 756 C CA . ARG A 1 103 ? 0.200 -5.964 17.207 1.00 97.75 103 ARG A CA 1
ATOM 757 C C . ARG A 1 103 ? 1.583 -6.095 16.568 1.00 97.75 103 ARG A C 1
ATOM 759 O O . ARG A 1 103 ? 2.072 -5.156 15.954 1.00 97.75 103 ARG A O 1
ATOM 766 N N . SER A 1 104 ? 2.198 -7.274 16.654 1.00 97.25 104 SER A N 1
ATOM 767 C CA . SER A 1 104 ? 3.506 -7.554 16.043 1.00 97.25 104 SER A CA 1
ATOM 768 C C . SER A 1 104 ? 3.529 -7.443 14.513 1.00 97.25 104 SER A C 1
ATOM 770 O O . SER A 1 104 ? 4.608 -7.403 13.930 1.00 97.25 104 SER A O 1
ATOM 772 N N . ARG A 1 105 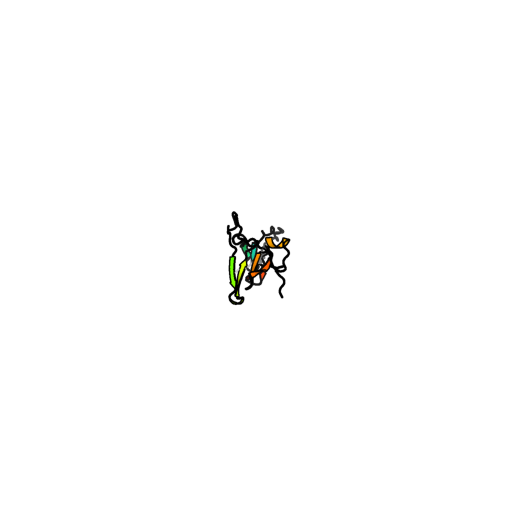? 2.363 -7.402 13.859 1.00 97.38 105 ARG A N 1
ATOM 773 C CA . ARG A 1 105 ? 2.209 -7.302 12.402 1.00 97.38 105 ARG A CA 1
ATOM 774 C C . ARG A 1 105 ? 1.759 -5.919 11.931 1.00 97.38 105 ARG A C 1
ATOM 776 O O . ARG A 1 105 ? 1.660 -5.703 10.729 1.00 97.38 105 ARG A O 1
ATOM 783 N N . TRP A 1 106 ? 1.475 -4.978 12.833 1.00 98.44 106 TRP A N 1
ATOM 784 C CA . TRP A 1 106 ? 0.960 -3.662 12.434 1.00 98.44 106 TRP A CA 1
ATOM 785 C C . TRP A 1 106 ? 1.977 -2.853 11.632 1.00 98.44 106 TRP A C 1
ATOM 787 O O . TRP A 1 106 ? 1.618 -2.267 10.617 1.00 98.44 106 TRP A O 1
ATOM 797 N N . ALA A 1 107 ? 3.255 -2.927 12.013 1.00 97.62 107 ALA A N 1
ATOM 798 C CA . ALA A 1 107 ? 4.351 -2.241 11.326 1.00 97.62 107 ALA A CA 1
ATOM 799 C C . ALA A 1 107 ? 4.540 -2.666 9.858 1.00 97.62 107 ALA A C 1
ATOM 801 O O . ALA A 1 107 ? 5.209 -1.965 9.110 1.00 97.62 107 ALA A O 1
ATOM 802 N N . ASN A 1 108 ? 3.953 -3.795 9.453 1.00 98.19 108 ASN A N 1
ATOM 803 C CA . ASN A 1 108 ? 4.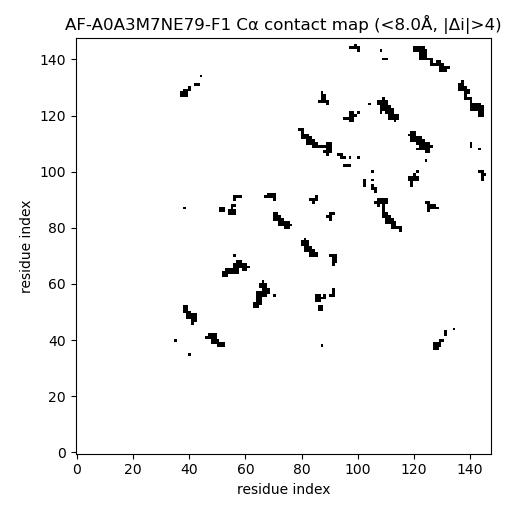060 -4.343 8.105 1.00 98.19 108 ASN A CA 1
ATOM 804 C C . ASN A 1 108 ? 2.759 -4.175 7.304 1.00 98.19 108 ASN A C 1
ATOM 806 O O . ASN A 1 108 ? 2.661 -4.689 6.194 1.00 98.19 108 ASN A O 1
ATOM 810 N N . ILE A 1 109 ? 1.735 -3.498 7.835 1.00 98.69 109 ILE A N 1
ATOM 811 C CA . ILE A 1 109 ? 0.489 -3.252 7.099 1.00 98.69 109 ILE A CA 1
ATOM 812 C C . ILE A 1 109 ? 0.778 -2.310 5.932 1.00 98.69 109 ILE A C 1
ATOM 814 O O . ILE A 1 109 ? 1.309 -1.222 6.116 1.00 98.69 109 ILE A O 1
ATOM 818 N N . SER A 1 110 ? 0.396 -2.716 4.724 1.00 98.44 110 SER A N 1
ATOM 819 C CA . SER A 1 110 ? 0.652 -1.958 3.492 1.00 98.44 110 SER A CA 1
ATOM 820 C C . SER A 1 110 ? -0.593 -1.280 2.937 1.00 98.44 110 SER A C 1
ATOM 822 O O . SER A 1 110 ? -0.490 -0.368 2.121 1.00 98.44 110 SER A O 1
ATOM 824 N N . ALA A 1 111 ? -1.773 -1.688 3.403 1.00 98.38 111 ALA A N 1
ATOM 825 C CA . ALA A 1 111 ? -3.030 -1.051 3.060 1.00 98.38 111 ALA A CA 1
ATOM 826 C C . ALA A 1 111 ? -4.054 -1.200 4.191 1.00 98.38 111 ALA A C 1
ATOM 828 O O . ALA A 1 111 ? -4.132 -2.254 4.831 1.00 98.38 111 ALA A O 1
ATOM 829 N N . PHE A 1 112 ? -4.856 -0.163 4.418 1.00 98.31 112 PHE A N 1
ATOM 830 C CA . PHE A 1 112 ? -5.906 -0.142 5.435 1.00 98.31 112 PHE A CA 1
ATOM 831 C C . PHE A 1 112 ? -7.059 0.794 5.046 1.00 98.31 112 PHE A C 1
ATOM 833 O O . PHE A 1 112 ? -6.960 1.591 4.106 1.00 98.31 112 PHE A O 1
ATOM 840 N N . TYR A 1 113 ? -8.155 0.696 5.790 1.00 97.81 113 TYR A N 1
ATOM 841 C CA . TYR A 1 113 ? -9.236 1.677 5.799 1.00 97.81 113 TYR A CA 1
ATOM 842 C C . TYR A 1 113 ? -9.775 1.855 7.219 1.00 97.81 113 TYR A C 1
ATOM 844 O O . TYR A 1 113 ? -9.515 1.032 8.100 1.00 97.81 113 TYR A O 1
ATOM 852 N N . HIS A 1 114 ? -10.539 2.925 7.415 1.00 96.81 114 HIS A N 1
ATOM 853 C CA . HIS A 1 114 ? -11.374 3.097 8.597 1.00 96.81 114 HIS A CA 1
ATOM 854 C C . HIS A 1 114 ? -12.834 2.968 8.186 1.00 96.81 114 HIS A C 1
ATOM 856 O O . HIS A 1 114 ? -13.221 3.527 7.156 1.00 96.81 114 HIS A O 1
ATOM 862 N N . ASP A 1 115 ? -13.623 2.231 8.960 1.00 94.19 115 ASP A N 1
ATOM 863 C CA . ASP A 1 115 ? -15.070 2.197 8.760 1.00 94.19 115 ASP A CA 1
ATOM 864 C C . ASP A 1 115 ? -15.746 3.486 9.269 1.00 94.19 115 ASP A C 1
ATOM 866 O O . ASP A 1 115 ? -15.101 4.409 9.772 1.00 94.19 115 ASP A O 1
ATOM 870 N N . GLU A 1 116 ? -17.071 3.553 9.145 1.00 92.88 116 GLU A N 1
ATOM 871 C CA . GLU A 1 116 ? -17.868 4.709 9.576 1.00 92.88 116 GLU A CA 1
ATOM 872 C C . GLU A 1 116 ? -17.825 4.953 11.095 1.00 92.88 116 GLU A C 1
ATOM 874 O O . GLU A 1 116 ? -18.082 6.068 11.549 1.00 92.88 116 GLU A O 1
ATOM 879 N N . THR A 1 117 ? -17.483 3.930 11.884 1.00 93.88 117 THR A N 1
ATOM 880 C CA . THR A 1 117 ? -17.330 4.019 13.345 1.00 93.88 117 THR A CA 1
ATOM 881 C C . THR A 1 117 ? -15.923 4.445 13.767 1.00 93.88 117 THR A C 1
ATOM 883 O O . THR A 1 117 ? -15.701 4.751 14.938 1.00 93.88 117 THR A O 1
ATOM 886 N N . GLY A 1 118 ? -14.984 4.514 12.817 1.00 94.31 118 GLY A N 1
ATOM 887 C CA . GLY A 1 118 ? -13.576 4.833 13.046 1.00 94.31 118 GLY A CA 1
ATOM 888 C C . GLY A 1 118 ? -12.690 3.611 13.295 1.00 94.31 118 GLY A C 1
ATOM 889 O O . GLY A 1 118 ? -11.495 3.778 13.536 1.00 94.31 118 GLY A O 1
ATOM 890 N N . THR A 1 119 ? -13.232 2.394 13.211 1.00 96.38 119 THR A N 1
ATOM 891 C CA . THR A 1 119 ? -12.468 1.157 13.419 1.00 96.38 119 THR A CA 1
ATOM 892 C C . THR A 1 119 ? -11.489 0.939 12.268 1.00 96.38 119 THR A C 1
ATOM 894 O O . THR A 1 119 ? -11.867 1.023 11.097 1.00 96.38 119 THR A O 1
ATOM 897 N N . THR A 1 120 ? -10.226 0.646 12.589 1.00 98.00 120 THR A N 1
ATOM 898 C CA . THR A 1 120 ? -9.164 0.412 11.601 1.00 98.00 120 THR A CA 1
ATOM 899 C C . THR A 1 120 ? -9.130 -1.046 11.160 1.00 98.00 120 THR A C 1
ATOM 901 O O . THR A 1 120 ? -8.905 -1.942 11.973 1.00 98.00 120 THR A O 1
ATOM 904 N N . TYR A 1 121 ? -9.234 -1.279 9.853 1.00 98.00 121 TYR A N 1
ATOM 905 C CA . TYR A 1 121 ? -9.099 -2.603 9.248 1.00 98.00 121 TYR A CA 1
ATOM 906 C C . TYR A 1 121 ? -7.919 -2.642 8.285 1.00 98.00 121 TYR A C 1
ATOM 908 O O . TYR A 1 121 ? -7.761 -1.778 7.419 1.00 98.00 121 TYR A O 1
ATOM 916 N N . SER A 1 122 ? -7.103 -3.687 8.392 1.00 98.25 122 SER A N 1
ATOM 917 C CA . SER A 1 122 ? -6.024 -3.960 7.448 1.00 98.25 122 SER A CA 1
ATOM 918 C C . SER A 1 122 ? -6.560 -4.678 6.214 1.00 98.25 122 SER A C 1
ATOM 920 O O . SER A 1 122 ? -7.247 -5.691 6.321 1.00 98.25 122 SER A O 1
ATOM 922 N N . LEU A 1 123 ? -6.165 -4.213 5.031 1.00 97.69 123 LEU A N 1
ATOM 923 C CA . LEU A 1 123 ? -6.368 -4.930 3.769 1.00 97.69 123 LEU A CA 1
ATOM 924 C C . LEU A 1 123 ? -5.230 -5.916 3.471 1.00 97.69 123 LEU A C 1
ATOM 926 O O . LEU A 1 123 ? -5.370 -6.779 2.607 1.00 97.69 123 LEU A O 1
ATOM 930 N N . GLY A 1 124 ? -4.108 -5.807 4.185 1.00 98.19 124 GLY A N 1
ATOM 931 C CA . GLY A 1 124 ? -3.024 -6.774 4.118 1.00 98.19 124 GLY A CA 1
ATOM 932 C C . GLY A 1 124 ? -1.649 -6.225 4.475 1.00 98.19 124 GLY A C 1
ATOM 933 O O . GLY A 1 124 ? -1.431 -5.023 4.653 1.00 98.19 124 GLY A O 1
ATOM 934 N N . GLN A 1 125 ? -0.721 -7.166 4.584 1.00 98.31 125 GLN A N 1
ATOM 935 C CA . GLN A 1 125 ? 0.694 -6.952 4.851 1.00 98.31 125 GLN A CA 1
ATOM 936 C C . GLN A 1 125 ? 1.444 -6.540 3.579 1.00 98.31 125 GLN A C 1
ATOM 938 O O . GLN A 1 125 ? 0.972 -6.775 2.461 1.00 98.31 125 GLN A O 1
ATOM 943 N N . GLU A 1 126 ? 2.618 -5.942 3.756 1.00 97.50 126 GLU A N 1
ATOM 944 C CA . GLU A 1 126 ? 3.519 -5.583 2.670 1.00 97.50 126 GLU A CA 1
ATOM 945 C C . GLU A 1 126 ? 3.924 -6.789 1.831 1.00 97.50 126 GLU A C 1
ATOM 947 O O . GLU A 1 126 ? 4.016 -7.926 2.298 1.00 97.50 126 GLU A O 1
ATOM 952 N N . ASN A 1 127 ? 4.150 -6.517 0.550 1.00 97.25 127 ASN A N 1
ATOM 953 C CA . ASN A 1 127 ? 4.583 -7.513 -0.403 1.00 97.25 127 ASN A CA 1
ATOM 954 C C . ASN A 1 127 ? 5.449 -6.855 -1.477 1.00 97.25 127 ASN A C 1
ATOM 956 O O . ASN A 1 127 ? 5.047 -5.868 -2.095 1.00 97.25 127 ASN A O 1
ATOM 960 N N . HIS A 1 128 ? 6.631 -7.420 -1.703 1.00 96.44 128 HIS A N 1
ATOM 961 C CA . HIS A 1 128 ? 7.575 -6.961 -2.722 1.00 96.44 128 HIS A CA 1
ATOM 962 C C . HIS A 1 128 ? 7.581 -7.860 -3.966 1.00 96.44 128 HIS A C 1
ATOM 964 O O . HIS A 1 128 ? 8.337 -7.599 -4.904 1.00 96.44 128 HIS A O 1
ATOM 970 N N . GLU A 1 129 ? 6.778 -8.923 -3.976 1.00 96.19 129 GLU A N 1
ATOM 971 C CA . GLU A 1 129 ? 6.610 -9.809 -5.117 1.00 96.19 129 GLU A CA 1
ATOM 972 C C . GLU A 1 129 ? 5.511 -9.272 -6.036 1.00 96.19 129 GLU A C 1
ATOM 974 O O . GLU A 1 129 ? 4.342 -9.140 -5.662 1.00 96.19 129 GLU A O 1
ATOM 979 N N . LEU A 1 130 ? 5.914 -8.946 -7.261 1.00 96.69 130 LEU A N 1
ATOM 980 C CA . LEU A 1 130 ? 5.015 -8.502 -8.313 1.00 96.69 130 LEU A CA 1
ATOM 981 C C . LEU A 1 130 ? 4.627 -9.691 -9.182 1.00 96.69 130 LEU A C 1
ATOM 983 O O . LEU A 1 130 ? 5.415 -10.612 -9.383 1.00 96.69 130 LEU A O 1
ATOM 987 N N . LEU A 1 131 ? 3.432 -9.645 -9.757 1.00 95.81 131 LEU A N 1
ATOM 988 C CA . LEU A 1 131 ? 2.958 -10.701 -10.645 1.00 95.81 131 LEU A CA 1
ATOM 989 C C . LEU A 1 131 ? 2.191 -10.138 -11.831 1.00 95.81 131 LEU A C 1
ATOM 991 O O . LEU A 1 131 ? 1.564 -9.082 -11.764 1.00 95.81 131 LEU A O 1
ATOM 995 N N . PHE A 1 132 ? 2.213 -10.879 -12.932 1.00 96.06 132 PHE A N 1
ATOM 996 C CA . PHE A 1 132 ? 1.397 -10.575 -14.096 1.00 96.06 132 PHE A CA 1
ATOM 997 C C . PHE A 1 132 ? 0.175 -11.478 -14.151 1.00 96.06 132 PHE A C 1
ATOM 999 O O . PHE A 1 132 ? 0.276 -12.699 -14.043 1.00 96.06 132 PHE A O 1
ATOM 1006 N N . ARG A 1 133 ? -0.985 -10.876 -14.420 1.00 94.62 133 ARG A N 1
ATOM 1007 C CA . ARG A 1 133 ? -2.189 -11.597 -14.839 1.00 94.62 133 ARG A CA 1
ATOM 1008 C C . ARG A 1 133 ? -2.638 -11.058 -16.188 1.00 94.62 133 ARG A C 1
ATOM 1010 O O . ARG A 1 133 ? -3.261 -9.998 -16.289 1.00 94.62 133 ARG A O 1
ATOM 1017 N N . GLY A 1 134 ? -2.290 -11.785 -17.247 1.00 91.19 134 GLY A N 1
ATOM 1018 C CA . GLY A 1 134 ? -2.424 -11.288 -18.614 1.00 91.19 134 GLY A CA 1
ATOM 1019 C C . GLY A 1 134 ? -1.563 -10.038 -18.816 1.00 91.19 134 GLY A C 1
ATOM 1020 O O . GLY A 1 134 ? -0.370 -10.056 -18.538 1.00 91.19 134 GLY A O 1
ATOM 1021 N N . ARG A 1 135 ? -2.175 -8.937 -19.267 1.00 91.88 135 ARG A N 1
ATOM 1022 C CA . ARG A 1 135 ? -1.484 -7.653 -19.511 1.00 91.88 135 ARG A CA 1
ATOM 1023 C C . ARG A 1 135 ? -1.461 -6.708 -18.303 1.00 91.88 135 ARG A C 1
ATOM 1025 O O . ARG A 1 135 ? -1.080 -5.552 -18.451 1.00 91.88 135 ARG A O 1
ATOM 1032 N N . LYS A 1 136 ? -1.927 -7.156 -17.136 1.00 95.38 136 LYS A N 1
ATOM 1033 C CA . LYS A 1 136 ? -1.981 -6.337 -15.922 1.00 95.38 136 LYS A CA 1
ATOM 1034 C C . LYS A 1 136 ? -0.863 -6.745 -14.974 1.00 95.38 136 LYS A C 1
ATOM 1036 O O . LYS A 1 136 ? -0.671 -7.938 -14.740 1.00 95.38 136 LYS A O 1
ATOM 1041 N N . LEU A 1 137 ? -0.179 -5.743 -14.436 1.00 96.19 137 LEU A N 1
ATOM 1042 C CA . LEU A 1 137 ? 0.733 -5.880 -13.309 1.00 96.19 137 LEU A CA 1
ATOM 1043 C C . LEU A 1 137 ? -0.075 -5.806 -12.014 1.00 96.19 137 LEU A C 1
ATOM 1045 O O . LEU A 1 137 ? -0.942 -4.941 -11.880 1.00 96.19 137 LEU A O 1
ATOM 1049 N N . LEU A 1 138 ? 0.169 -6.739 -11.105 1.00 96.19 138 LEU A N 1
ATOM 1050 C CA . LEU A 1 138 ? -0.539 -6.873 -9.842 1.00 96.19 138 LEU A CA 1
ATOM 1051 C C . LEU A 1 138 ? 0.461 -6.871 -8.683 1.00 96.19 138 LEU A C 1
ATOM 1053 O O . LEU A 1 138 ? 1.547 -7.448 -8.782 1.00 96.19 138 LEU A O 1
ATOM 1057 N N . THR A 1 139 ? 0.016 -6.285 -7.576 1.00 95.50 139 THR A N 1
ATOM 1058 C CA . THR A 1 139 ? 0.613 -6.406 -6.245 1.00 95.50 139 THR A CA 1
ATOM 1059 C C . THR A 1 139 ? -0.470 -6.944 -5.319 1.00 95.50 139 THR A C 1
ATOM 1061 O O . THR A 1 139 ? -1.590 -6.431 -5.327 1.00 95.50 139 THR A O 1
ATOM 1064 N N . ASN A 1 140 ? -0.154 -7.981 -4.546 1.00 96.38 140 ASN A N 1
ATOM 1065 C CA . ASN A 1 140 ? -1.115 -8.619 -3.649 1.00 96.38 140 ASN A CA 1
ATOM 1066 C C . ASN A 1 140 ? -0.804 -8.273 -2.197 1.00 96.38 140 ASN A C 1
ATOM 1068 O O . ASN A 1 140 ? 0.284 -8.592 -1.719 1.00 96.38 140 ASN A O 1
ATOM 1072 N N . TYR A 1 141 ? -1.790 -7.735 -1.486 1.00 97.44 141 TYR A N 1
ATOM 1073 C CA . TYR A 1 141 ? -1.759 -7.597 -0.033 1.00 97.44 141 TYR A CA 1
ATOM 1074 C C . TYR A 1 141 ? -2.640 -8.684 0.574 1.00 97.44 141 TYR A C 1
ATOM 1076 O O . TYR A 1 141 ? -3.772 -8.894 0.144 1.00 97.44 141 TYR A O 1
ATOM 1084 N N . THR A 1 142 ? -2.083 -9.444 1.513 1.00 97.12 142 THR A N 1
ATOM 1085 C CA . THR A 1 142 ? -2.746 -10.604 2.127 1.00 97.12 142 THR A CA 1
ATOM 1086 C C . THR A 1 142 ? -2.586 -10.561 3.640 1.00 97.12 142 THR A C 1
ATOM 1088 O O . THR A 1 142 ? -1.856 -9.718 4.158 1.00 97.12 142 THR A O 1
ATOM 1091 N N . LEU A 1 143 ? -3.255 -11.470 4.358 1.00 96.44 143 LEU A N 1
ATOM 1092 C CA . LEU A 1 143 ? -3.173 -11.561 5.822 1.00 96.44 143 LEU A CA 1
ATOM 1093 C C . LEU A 1 143 ? -3.611 -10.263 6.530 1.00 96.44 143 LEU A C 1
ATOM 1095 O O . LEU A 1 143 ? -3.022 -9.878 7.542 1.00 96.44 143 LEU A O 1
ATOM 1099 N N . GLY A 1 144 ? -4.621 -9.596 5.965 1.00 97.00 144 GLY A N 1
ATOM 1100 C CA . GLY A 1 144 ? -5.293 -8.452 6.575 1.00 97.00 144 GLY A CA 1
ATOM 1101 C C . GLY A 1 144 ? -6.238 -8.862 7.703 1.00 97.00 144 GLY A C 1
ATOM 1102 O O . GLY A 1 144 ? -6.160 -9.974 8.235 1.00 97.00 144 GLY A O 1
ATOM 1103 N N . SER A 1 145 ? -7.136 -7.951 8.058 1.00 97.56 145 SER A N 1
ATOM 1104 C CA . SER A 1 145 ? -8.208 -8.213 9.012 1.00 97.56 145 SER A CA 1
ATOM 1105 C C . SER A 1 145 ? -9.135 -9.326 8.494 1.00 97.56 145 SER A C 1
ATOM 1107 O O . SER A 1 145 ? -9.305 -9.463 7.277 1.00 97.56 145 SER A O 1
ATOM 1109 N N . PRO A 1 146 ? -9.734 -10.141 9.380 1.00 94.12 146 PRO A N 1
ATOM 1110 C CA . PRO A 1 146 ? -10.722 -11.140 8.986 1.00 94.12 146 PRO A CA 1
ATOM 1111 C C . PRO A 1 146 ? -11.888 -10.500 8.222 1.00 94.12 146 PRO A C 1
ATOM 1113 O O . PRO A 1 146 ? -12.437 -9.491 8.657 1.00 94.12 146 PRO A O 1
ATOM 1116 N N . SER A 1 147 ? -12.278 -11.096 7.094 1.00 80.25 147 SER A N 1
ATOM 1117 C CA . SER A 1 147 ? -13.532 -10.754 6.423 1.00 80.25 147 SER A CA 1
ATOM 1118 C C . SER A 1 147 ? -14.691 -11.436 7.149 1.00 80.25 147 SER A C 1
ATOM 1120 O O . SER A 1 147 ? -14.604 -12.640 7.402 1.00 80.25 147 SER A O 1
ATOM 1122 N N . ALA A 1 148 ? -15.739 -10.679 7.473 1.00 56.12 148 ALA A N 1
ATOM 1123 C CA . ALA A 1 148 ? -16.996 -11.223 7.985 1.00 56.12 148 ALA A CA 1
ATOM 1124 C C . ALA A 1 148 ? -17.713 -12.102 6.946 1.00 56.12 148 ALA A C 1
ATOM 1126 O O . ALA A 1 148 ? -17.574 -11.817 5.732 1.00 56.12 148 ALA A O 1
#

Sequence (148 aa):
MRAPPGVLSAPILLLLSALLPSGTVASPDTSTPAPLKPCTIHSPSTGSFIDLRPLQLTLTGSKTQTASNVSYRSRGYDYGYNFTLNFCGPVVEELEDVEGVARSRWANISAFYHDETGTTYSLGQENHELLFRGRKLLTNYTLGSPSA

Solvent-accessible surface area (backbone atoms only — not comparable to full-atom values): 9301 Å² total; per-residue (Å²): 137,84,86,88,88,87,89,80,90,78,84,83,76,85,81,82,79,80,82,75,81,84,75,80,79,76,74,79,78,87,63,80,75,76,82,74,58,80,28,39,49,63,40,89,89,75,65,50,78,45,75,50,48,59,62,18,52,29,74,80,38,54,100,57,27,39,58,32,83,66,51,50,76,46,83,32,79,94,73,81,36,50,36,39,30,41,40,60,31,30,36,53,61,90,73,70,81,44,45,80,48,62,76,94,50,44,81,37,31,12,26,34,36,43,52,98,89,63,54,34,38,38,57,5,30,48,43,41,65,64,46,72,63,86,95,42,82,46,75,66,53,49,90,31,29,76,80,132

pLDDT: mean 86.22, std 17.53, range [38.97, 98.69]

Mean predicted aligned error: 11.73 Å

Radius of gyration: 34.07 Å; Cα contacts (8 Å, |Δi|>4): 251; chains: 1; bounding box: 58×49×121 Å

Secondary structure (DSSP, 8-state):
-------------------------------PPPPPPTTEEE-TTT--EEE-GGG-EESS--SSSEE-SS-EEEEETTTTEEEEE-SSS--SS---SBTTS-GGGGGGEEEEEE-TT--EEEEEE----EEEETTEEEE---S-SPP-

Foldseek 3Di:
DDDDDDDDDDDDDDDPDDDDPPPPDDPPPPDDPDDDDFLWDADPVPRDIDHCQCQAEECVADPRYHHDQAADKDDPPVQPWIKGFGAQFATNDQDDQEAQDDPVQRRFQGMWIAHPVRHIWGPAGGGRDWDDDDPDIDDDGDPIHDDD